Protein AF-A0A090T1G9-F1 (afdb_monomer_lite)

Radius of gyration: 10.63 Å; chains: 1; bounding box: 22×24×28 Å

Secondary structure (DSSP, 8-state):
----SEEEE--SHHHHHHHHHTTTTT--EEEE-SSPPPTTSHHHHTTTS--

InterPro domains:
  IPR006076 FAD dependent oxidoreductase [PF01266] (5-36)
  IPR036188 FAD/NAD(P)-binding domain superfamily [G3DSA:3.50.50.60] (1-43)
  IPR036188 FAD/NAD(P)-binding domain superfamily [SSF51905] (1-37)

Organism: NCBI:txid990268

Sequence (51 aa):
MQSFDIAIVGGGMVGLALARALKDTGLRIAIVEGTTPSKISLVILIFVSLH

Structure (mmCIF, N/CA/C/O backbone):
data_AF-A0A090T1G9-F1
#
_entry.id   AF-A0A090T1G9-F1
#
loop_
_atom_site.group_PDB
_atom_site.id
_atom_site.type_symbol
_atom_site.label_atom_id
_atom_site.label_alt_id
_atom_site.label_comp_id
_atom_site.label_asym_id
_atom_site.label_entity_id
_atom_site.label_seq_id
_atom_site.pdbx_PDB_ins_code
_atom_site.Cartn_x
_atom_site.Cartn_y
_atom_site.Cartn_z
_atom_site.occupancy
_atom_site.B_iso_or_equiv
_atom_site.auth_seq_id
_atom_site.auth_comp_id
_atom_site.auth_asym_id
_atom_site.auth_atom_id
_atom_site.pdbx_PDB_model_num
ATOM 1 N N . MET A 1 1 ? -4.606 16.160 7.145 1.00 71.81 1 MET A N 1
ATOM 2 C CA . MET A 1 1 ? -3.792 14.952 7.397 1.00 71.81 1 MET A CA 1
ATOM 3 C C . MET A 1 1 ? -4.686 13.761 7.078 1.00 71.81 1 MET A C 1
ATOM 5 O O . MET A 1 1 ? -5.751 13.683 7.674 1.00 71.81 1 MET A O 1
ATOM 9 N N . GLN A 1 2 ? -4.365 12.955 6.061 1.00 73.62 2 GLN A N 1
ATOM 10 C CA . GLN A 1 2 ? -5.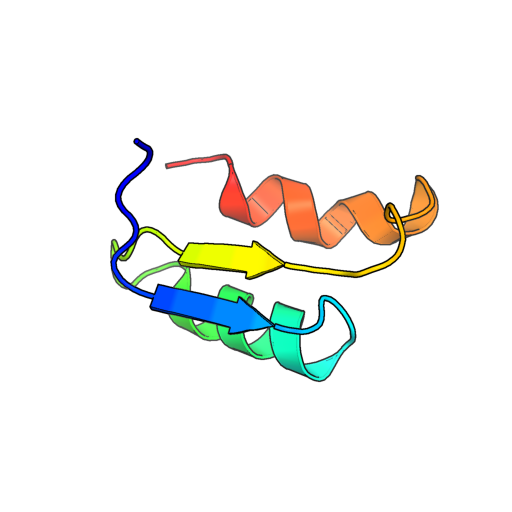138 11.744 5.742 1.00 73.62 2 GLN A CA 1
ATOM 11 C C . GLN A 1 2 ? -4.540 10.567 6.516 1.00 73.62 2 GLN A C 1
ATOM 13 O O . GLN A 1 2 ? -3.322 10.401 6.512 1.00 73.62 2 GLN A O 1
ATOM 18 N N . SER A 1 3 ? -5.386 9.790 7.194 1.00 84.12 3 SER A N 1
ATOM 19 C CA . SER A 1 3 ? -4.961 8.632 7.985 1.00 84.12 3 SER A CA 1
ATOM 20 C C . SER A 1 3 ? -5.223 7.346 7.216 1.00 84.12 3 SER A C 1
ATOM 22 O O . SER A 1 3 ? -6.343 7.116 6.759 1.00 84.12 3 SER A O 1
ATOM 24 N N . PHE A 1 4 ? -4.197 6.510 7.131 1.00 87.50 4 PHE A N 1
ATOM 25 C CA . PHE A 1 4 ? -4.226 5.194 6.506 1.00 87.50 4 PHE A CA 1
ATOM 26 C C . PHE A 1 4 ? -3.722 4.165 7.506 1.00 87.50 4 PHE A C 1
ATOM 28 O O . PHE A 1 4 ? -2.922 4.496 8.384 1.00 87.50 4 PHE A O 1
ATOM 35 N N . ASP A 1 5 ? -4.175 2.929 7.355 1.00 92.12 5 ASP A N 1
ATOM 36 C CA . ASP A 1 5 ? -3.755 1.831 8.220 1.00 92.12 5 ASP A CA 1
ATOM 37 C C . ASP A 1 5 ? -2.451 1.206 7.684 1.00 92.12 5 ASP A C 1
ATOM 39 O O . ASP A 1 5 ? -1.618 0.738 8.457 1.00 92.12 5 ASP A O 1
ATOM 43 N N . ILE A 1 6 ? -2.239 1.257 6.359 1.00 91.19 6 ILE A N 1
ATOM 44 C CA . ILE A 1 6 ? -1.029 0.777 5.672 1.00 91.19 6 ILE A CA 1
ATOM 45 C C . ILE A 1 6 ? -0.633 1.749 4.551 1.00 91.19 6 ILE A C 1
ATOM 47 O O . ILE A 1 6 ? -1.484 2.223 3.798 1.00 91.19 6 ILE A O 1
ATOM 51 N N . ALA A 1 7 ? 0.671 1.993 4.395 1.00 91.50 7 ALA A N 1
ATOM 52 C CA . ALA A 1 7 ? 1.251 2.674 3.238 1.00 91.50 7 ALA A CA 1
ATOM 53 C C . ALA 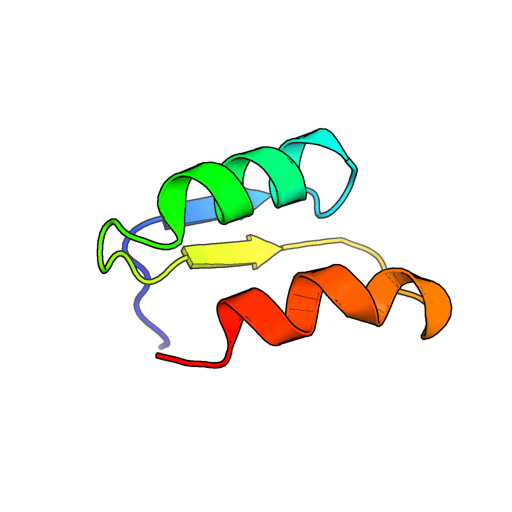A 1 7 ? 2.185 1.729 2.460 1.00 91.50 7 ALA A C 1
ATOM 55 O O . ALA A 1 7 ? 3.089 1.126 3.038 1.00 91.50 7 ALA A O 1
ATOM 56 N N . ILE A 1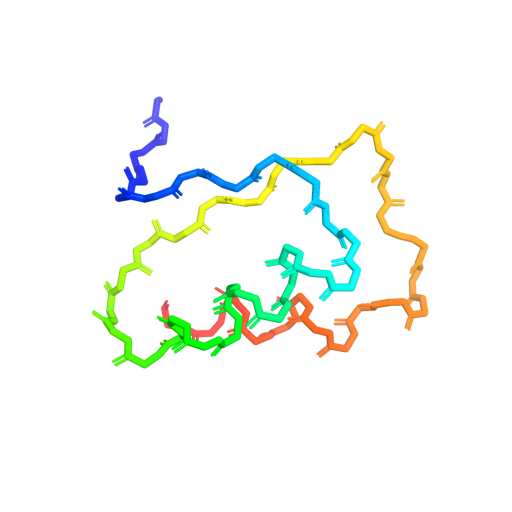 8 ? 1.981 1.621 1.147 1.00 90.44 8 ILE A N 1
ATOM 57 C CA . ILE A 1 8 ? 2.792 0.838 0.205 1.00 90.44 8 ILE A CA 1
ATOM 58 C C . ILE A 1 8 ? 3.548 1.816 -0.697 1.00 90.44 8 ILE A C 1
ATOM 60 O O . ILE A 1 8 ? 2.933 2.633 -1.375 1.00 90.44 8 ILE A O 1
ATOM 64 N N . VAL A 1 9 ? 4.878 1.735 -0.737 1.00 91.31 9 VAL A N 1
ATOM 65 C CA . VAL A 1 9 ? 5.709 2.587 -1.603 1.00 91.31 9 VAL A CA 1
ATOM 66 C C . VAL A 1 9 ? 6.131 1.787 -2.840 1.00 91.31 9 VAL A C 1
ATOM 68 O O . VAL A 1 9 ? 6.935 0.864 -2.739 1.00 91.31 9 VAL A O 1
ATOM 71 N N . GLY A 1 10 ? 5.569 2.142 -3.997 1.00 86.50 10 GLY A N 1
ATOM 72 C CA . GLY A 1 10 ? 5.749 1.499 -5.301 1.00 86.50 10 GLY A CA 1
ATOM 73 C C . GLY A 1 10 ? 4.457 0.861 -5.826 1.00 86.50 10 GLY A C 1
ATOM 74 O O . GLY A 1 10 ? 4.012 -0.157 -5.303 1.00 86.50 10 GLY A O 1
ATOM 75 N N . GLY A 1 11 ? 3.878 1.424 -6.891 1.00 84.31 11 GLY A N 1
ATOM 76 C CA . GLY A 1 11 ? 2.636 0.955 -7.532 1.00 84.31 11 GLY A CA 1
ATOM 77 C C . GLY A 1 11 ? 2.845 -0.001 -8.713 1.00 84.31 11 GLY A C 1
ATOM 78 O O . GLY A 1 11 ? 1.963 -0.173 -9.551 1.00 84.31 11 GLY A O 1
ATOM 79 N N . GLY A 1 12 ? 3.998 -0.671 -8.769 1.00 83.62 12 GLY A N 1
ATOM 80 C CA . GLY A 1 12 ? 4.263 -1.736 -9.734 1.00 83.62 12 GLY A CA 1
ATOM 81 C C . GLY A 1 12 ? 3.495 -3.034 -9.441 1.00 83.62 12 GLY A C 1
ATOM 82 O O . GLY A 1 12 ? 2.660 -3.114 -8.537 1.00 83.62 12 GLY A O 1
ATOM 83 N N . MET A 1 13 ? 3.837 -4.098 -10.175 1.00 86.00 13 MET A N 1
ATOM 84 C CA . MET A 1 13 ? 3.167 -5.410 -10.106 1.00 86.00 13 MET A CA 1
ATOM 85 C C . MET A 1 13 ? 3.014 -5.951 -8.677 1.00 86.00 13 MET A C 1
ATOM 87 O O . MET A 1 13 ? 1.951 -6.446 -8.316 1.00 86.00 13 MET A O 1
ATOM 91 N N . VAL A 1 14 ? 4.059 -5.835 -7.852 1.00 91.56 14 VAL A N 1
ATOM 92 C CA . VAL A 1 14 ? 4.065 -6.366 -6.480 1.00 91.56 14 VAL A CA 1
ATOM 93 C C . VAL A 1 14 ? 3.220 -5.511 -5.536 1.00 91.56 14 VAL A C 1
ATOM 95 O O . VAL A 1 14 ? 2.403 -6.052 -4.796 1.00 91.56 14 VAL A O 1
ATOM 98 N N . GLY A 1 15 ? 3.379 -4.184 -5.570 1.00 89.12 15 GLY A N 1
ATOM 99 C CA . GLY A 1 15 ? 2.662 -3.284 -4.663 1.00 89.12 15 GLY A CA 1
ATOM 100 C C . GLY A 1 15 ? 1.152 -3.326 -4.881 1.00 89.12 15 GLY A C 1
ATOM 101 O O . GLY A 1 15 ? 0.382 -3.399 -3.923 1.00 89.12 15 GLY A O 1
ATOM 102 N N . LEU A 1 16 ? 0.723 -3.395 -6.142 1.00 88.19 16 LEU A N 1
ATOM 103 C CA . LEU A 1 16 ? -0.687 -3.549 -6.486 1.00 88.19 16 LEU A CA 1
ATOM 104 C C . LEU A 1 16 ? -1.225 -4.955 -6.186 1.00 88.19 16 LEU A C 1
ATOM 106 O O . LEU A 1 16 ? -2.366 -5.076 -5.742 1.00 88.19 16 LEU A O 1
ATOM 110 N N . ALA A 1 17 ? -0.433 -6.015 -6.382 1.00 91.38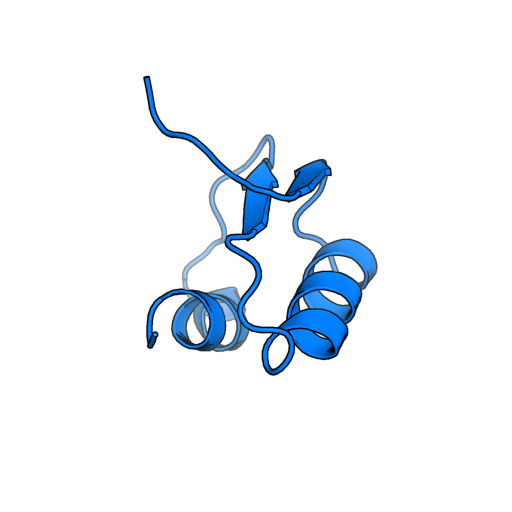 17 ALA A N 1
ATOM 111 C CA . ALA A 1 17 ? -0.837 -7.370 -5.995 1.00 91.38 17 ALA A CA 1
ATOM 112 C C . ALA A 1 17 ? -1.037 -7.491 -4.477 1.00 91.38 17 ALA A C 1
ATOM 114 O O . ALA A 1 17 ? -2.016 -8.089 -4.033 1.00 91.38 17 ALA A O 1
ATOM 115 N N . LEU A 1 18 ? -0.161 -6.867 -3.685 1.00 92.00 18 LEU A N 1
ATOM 116 C CA . LEU A 1 18 ? -0.312 -6.787 -2.234 1.00 92.00 18 LEU A CA 1
ATOM 117 C C . LEU A 1 18 ? -1.575 -6.005 -1.847 1.00 92.00 18 LEU A C 1
ATOM 119 O O . LEU A 1 18 ? -2.379 -6.502 -1.062 1.00 92.00 18 LEU A O 1
ATOM 123 N N . ALA A 1 19 ? -1.798 -4.829 -2.441 1.00 89.94 19 ALA A N 1
ATOM 124 C CA . ALA A 1 19 ? -3.019 -4.056 -2.207 1.00 89.94 19 ALA A CA 1
ATOM 125 C C . ALA A 1 19 ? -4.282 -4.856 -2.572 1.00 89.94 19 ALA A C 1
ATOM 127 O O . ALA A 1 19 ? -5.278 -4.822 -1.854 1.00 89.94 19 ALA A O 1
ATOM 128 N N . ARG A 1 20 ? -4.226 -5.645 -3.653 1.00 89.50 20 ARG A N 1
ATOM 129 C CA . ARG A 1 20 ? -5.315 -6.536 -4.068 1.00 89.50 20 ARG A CA 1
ATOM 130 C C . ARG A 1 20 ? -5.571 -7.650 -3.055 1.00 89.50 20 ARG A C 1
ATOM 132 O O . ARG A 1 20 ? -6.733 -7.947 -2.796 1.00 89.50 20 ARG A O 1
ATOM 139 N N . ALA A 1 21 ? -4.525 -8.259 -2.502 1.00 92.06 21 ALA A N 1
ATOM 140 C CA . ALA A 1 21 ? -4.658 -9.307 -1.491 1.00 92.06 21 A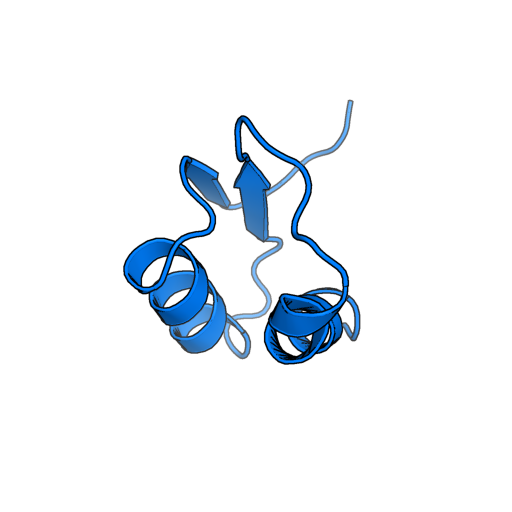LA A CA 1
ATOM 141 C C . ALA A 1 21 ? -5.301 -8.789 -0.193 1.00 92.06 21 ALA A C 1
ATOM 143 O O . ALA A 1 21 ? -5.965 -9.544 0.508 1.00 92.06 21 ALA A O 1
ATOM 144 N N . LEU A 1 22 ? -5.134 -7.496 0.095 1.00 91.19 22 LEU A N 1
ATOM 145 C CA . LEU A 1 22 ? -5.664 -6.833 1.285 1.00 91.19 22 LEU A CA 1
ATOM 146 C C . LEU A 1 22 ? -7.010 -6.122 1.054 1.00 91.19 22 LEU A C 1
ATOM 148 O O . LEU A 1 22 ? -7.561 -5.546 1.984 1.00 91.19 22 LEU A O 1
ATOM 152 N N . LYS A 1 23 ? -7.577 -6.162 -0.158 1.00 85.38 23 LYS A N 1
ATOM 153 C CA . LYS A 1 23 ? -8.799 -5.402 -0.486 1.00 85.38 23 LYS A CA 1
ATOM 154 C C . LYS A 1 23 ? -10.003 -5.765 0.406 1.00 85.38 23 LYS A C 1
ATOM 156 O O . LYS A 1 23 ? -10.857 -4.926 0.650 1.00 85.38 23 LYS A O 1
ATOM 161 N N . ASP A 1 24 ? -10.068 -7.012 0.877 1.00 90.06 24 ASP A N 1
ATOM 162 C CA . ASP A 1 24 ? -11.208 -7.547 1.631 1.00 90.06 24 ASP A CA 1
ATOM 163 C C . ASP A 1 24 ? -10.995 -7.454 3.157 1.00 90.06 24 ASP A C 1
ATOM 165 O O . ASP A 1 24 ? -11.824 -7.926 3.932 1.00 90.06 24 ASP A O 1
ATOM 169 N N . THR A 1 25 ? -9.890 -6.851 3.617 1.00 89.56 25 THR A N 1
ATOM 170 C CA . THR A 1 25 ? -9.556 -6.764 5.050 1.00 89.56 25 THR A CA 1
ATOM 171 C C . THR A 1 25 ? -10.107 -5.506 5.729 1.00 89.56 25 THR A C 1
ATOM 173 O O . THR A 1 25 ? -9.870 -5.311 6.918 1.00 89.56 25 THR A O 1
ATOM 176 N N . GLY A 1 26 ? -10.795 -4.626 4.990 1.00 88.88 26 GLY A N 1
ATOM 177 C CA . GLY A 1 26 ? -11.322 -3.351 5.500 1.00 88.88 26 GLY A CA 1
ATOM 178 C C . GLY A 1 26 ? -10.250 -2.318 5.874 1.00 88.88 26 GLY A C 1
ATOM 179 O O . GLY A 1 26 ? -10.560 -1.317 6.514 1.00 88.88 26 GLY A O 1
ATOM 180 N N . LEU A 1 27 ? -8.988 -2.561 5.505 1.00 90.62 27 LEU A N 1
ATOM 181 C CA . LEU A 1 27 ? -7.877 -1.653 5.779 1.00 90.62 27 LEU A CA 1
ATOM 182 C C . LEU A 1 27 ? -7.849 -0.531 4.742 1.00 90.62 27 LEU A C 1
ATOM 184 O O . LEU A 1 27 ? -7.973 -0.778 3.543 1.00 90.62 27 LEU A O 1
ATOM 188 N N . ARG A 1 28 ? -7.607 0.702 5.191 1.00 88.75 28 ARG A N 1
ATOM 189 C CA . ARG A 1 28 ? -7.386 1.850 4.305 1.00 88.75 28 ARG A CA 1
ATOM 190 C C . ARG A 1 28 ? -5.926 1.869 3.889 1.00 88.75 28 ARG A C 1
ATOM 192 O O . ARG A 1 28 ? -5.042 2.141 4.706 1.00 88.75 28 ARG A O 1
ATOM 199 N N . ILE A 1 29 ? -5.681 1.583 2.617 1.00 89.56 29 ILE A N 1
ATOM 200 C CA . ILE A 1 29 ? -4.335 1.410 2.070 1.00 89.56 29 ILE A CA 1
ATOM 201 C C . ILE A 1 29 ? -3.992 2.602 1.178 1.00 89.56 29 ILE A C 1
ATOM 203 O O . ILE A 1 29 ? -4.705 2.894 0.220 1.00 89.56 29 ILE A O 1
ATOM 207 N N . ALA A 1 30 ? -2.874 3.263 1.467 1.00 90.38 30 ALA A N 1
ATOM 208 C CA . ALA A 1 30 ? -2.266 4.235 0.565 1.00 90.38 30 ALA A CA 1
ATOM 209 C C . ALA A 1 30 ? -1.193 3.560 -0.294 1.00 90.38 30 ALA A C 1
ATOM 211 O O . ALA A 1 30 ? -0.367 2.810 0.224 1.00 90.38 30 ALA A O 1
ATOM 212 N N . ILE A 1 31 ? -1.158 3.869 -1.590 1.00 88.44 31 ILE A N 1
ATOM 213 C CA . ILE A 1 31 ? -0.067 3.479 -2.490 1.00 88.44 31 ILE A CA 1
ATOM 214 C C . ILE A 1 31 ? 0.617 4.754 -2.976 1.00 88.44 31 ILE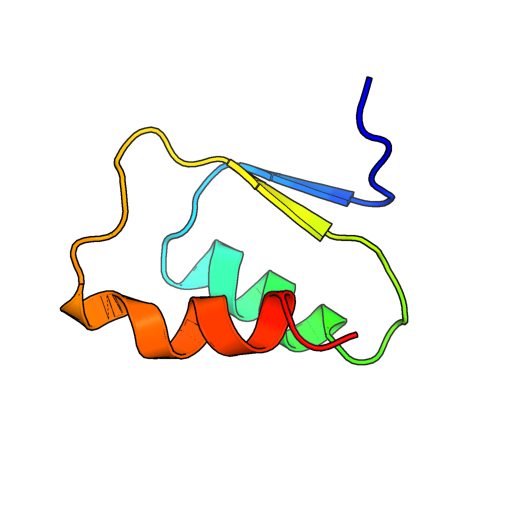 A C 1
ATOM 216 O O . ILE A 1 31 ? -0.039 5.646 -3.511 1.00 88.44 31 ILE A O 1
ATOM 220 N N . VAL A 1 32 ? 1.928 4.844 -2.776 1.00 88.12 32 VAL A N 1
ATOM 221 C CA . VAL A 1 32 ? 2.754 5.997 -3.146 1.00 88.12 32 VAL A CA 1
ATOM 222 C C . VAL A 1 32 ? 3.683 5.589 -4.277 1.00 88.12 32 VAL A C 1
ATOM 224 O O . VAL A 1 32 ? 4.471 4.661 -4.126 1.00 88.12 32 VAL A O 1
ATOM 227 N N . GLU A 1 33 ? 3.626 6.292 -5.401 1.00 85.19 33 GLU A N 1
ATOM 228 C CA . GLU A 1 33 ? 4.488 6.047 -6.555 1.00 85.19 33 GLU A CA 1
ATOM 229 C C . GLU A 1 33 ? 5.057 7.365 -7.086 1.00 85.19 33 GLU A C 1
ATOM 231 O O . GLU A 1 33 ? 4.403 8.405 -7.027 1.00 85.19 33 GLU A O 1
ATOM 236 N N . GLY A 1 34 ? 6.301 7.328 -7.574 1.00 80.94 34 GLY A N 1
ATOM 237 C CA . GLY A 1 34 ? 7.002 8.516 -8.074 1.00 80.94 34 GLY A CA 1
ATOM 238 C C . GLY A 1 34 ? 6.508 9.002 -9.440 1.00 80.94 34 GLY A C 1
ATOM 239 O O . GLY A 1 34 ? 6.821 10.119 -9.843 1.00 80.94 34 GLY A O 1
ATOM 240 N N . THR A 1 35 ? 5.737 8.183 -10.154 1.00 76.06 35 THR A N 1
ATOM 241 C CA . THR A 1 35 ? 5.167 8.496 -11.466 1.00 76.06 35 THR A CA 1
ATOM 242 C C . THR A 1 35 ? 3.665 8.246 -11.454 1.00 76.06 35 THR A C 1
ATOM 244 O O . THR A 1 35 ? 3.168 7.307 -10.838 1.00 76.06 35 THR A O 1
ATOM 247 N N . THR A 1 36 ? 2.908 9.109 -12.129 1.00 68.81 36 THR A N 1
ATOM 248 C CA . THR A 1 36 ? 1.461 8.921 -12.256 1.00 68.81 36 THR A CA 1
ATOM 249 C C . THR A 1 36 ? 1.195 7.741 -13.195 1.00 68.81 36 THR A C 1
ATOM 251 O O . THR A 1 36 ? 1.783 7.711 -14.283 1.00 68.81 36 THR A O 1
ATOM 254 N N . PRO A 1 37 ? 0.311 6.788 -12.845 1.00 67.00 37 PRO A N 1
ATOM 255 C CA . PRO A 1 37 ? -0.022 5.690 -13.742 1.00 67.00 37 PRO A CA 1
ATOM 256 C C . PRO A 1 37 ? -0.543 6.241 -15.074 1.00 67.00 37 PRO A C 1
ATOM 258 O O . PRO A 1 37 ? -1.485 7.036 -15.103 1.00 67.00 37 PRO A O 1
ATOM 261 N N . SER A 1 38 ? 0.051 5.825 -16.197 1.00 59.38 38 SER A N 1
ATOM 262 C CA . SER A 1 38 ? -0.533 6.109 -17.508 1.00 59.38 38 SER A CA 1
ATOM 263 C C . SER A 1 38 ? -1.876 5.371 -17.599 1.00 59.38 38 SER A C 1
ATOM 265 O O . SER A 1 38 ? -2.017 4.262 -17.079 1.00 59.38 38 SER A O 1
ATOM 267 N N . LYS A 1 39 ? -2.891 5.992 -18.217 1.00 54.25 39 LYS A N 1
ATOM 268 C CA . LYS A 1 39 ? -4.316 5.578 -18.197 1.00 54.25 39 LYS A CA 1
ATOM 269 C C . LYS A 1 39 ? -4.616 4.096 -18.510 1.00 54.25 39 LYS A C 1
ATOM 271 O O . LYS A 1 39 ? -5.739 3.659 -18.293 1.00 54.25 39 LYS A O 1
ATOM 276 N N . ILE A 1 40 ? -3.652 3.321 -19.002 1.00 52.09 40 ILE A N 1
ATOM 277 C CA . ILE A 1 40 ? -3.788 1.900 -19.347 1.00 52.09 40 ILE A CA 1
ATOM 278 C C . ILE A 1 40 ? -3.638 0.986 -18.107 1.00 52.09 40 ILE A C 1
ATOM 280 O O . ILE A 1 40 ? -4.216 -0.095 -18.079 1.00 52.09 40 ILE A O 1
ATOM 284 N N . SER A 1 41 ? -2.980 1.442 -17.031 1.00 49.22 41 SER A N 1
ATOM 285 C CA . SER A 1 41 ? -2.861 0.693 -15.758 1.00 49.22 41 SER A CA 1
ATOM 286 C C . SER A 1 41 ? -4.045 0.908 -14.791 1.00 49.22 41 SER A C 1
ATOM 288 O O . SER A 1 41 ? -4.073 0.375 -13.680 1.00 49.22 41 SER A O 1
ATOM 290 N N . LEU A 1 42 ? -5.052 1.689 -15.205 1.00 45.78 42 LEU A N 1
ATOM 291 C CA . LEU A 1 42 ? -6.171 2.149 -14.366 1.00 45.78 42 LEU A CA 1
ATOM 292 C C . LEU A 1 42 ? -7.097 1.017 -13.880 1.00 45.78 42 LEU A C 1
ATOM 294 O O . LEU A 1 42 ? -7.870 1.212 -12.945 1.00 45.78 42 LEU A O 1
ATOM 298 N N . VAL A 1 43 ? -7.006 -0.174 -14.483 1.00 47.25 43 VAL A N 1
ATOM 299 C CA . VAL A 1 43 ? -7.865 -1.327 -14.162 1.00 47.25 43 VAL A CA 1
ATOM 300 C C . VAL A 1 43 ? -7.666 -1.813 -12.721 1.00 47.25 43 VAL A C 1
ATOM 302 O O . VAL A 1 43 ? -8.598 -2.360 -12.139 1.00 47.25 43 VAL A O 1
ATOM 305 N N . ILE A 1 44 ? -6.502 -1.576 -12.103 1.00 48.69 44 ILE A N 1
ATOM 306 C CA . ILE A 1 44 ? -6.255 -2.003 -10.716 1.00 48.69 44 ILE A CA 1
ATOM 307 C C . ILE A 1 44 ? -6.601 -0.899 -9.700 1.00 48.69 44 ILE A C 1
ATOM 309 O O . ILE A 1 44 ? -7.110 -1.211 -8.624 1.00 48.69 44 ILE A O 1
ATOM 313 N N . LEU A 1 45 ? -6.432 0.385 -10.046 1.00 48.66 45 LEU A N 1
ATOM 314 C CA . LEU A 1 45 ? -6.750 1.504 -9.141 1.00 48.66 45 LEU A CA 1
ATOM 315 C C . LEU A 1 45 ? -8.253 1.658 -8.864 1.00 48.66 45 LEU A C 1
ATOM 317 O O . LEU A 1 45 ? -8.626 2.088 -7.775 1.00 48.66 45 LEU A O 1
ATOM 321 N N . ILE A 1 46 ? -9.122 1.256 -9.798 1.00 49.22 46 ILE A N 1
ATOM 322 C CA . ILE A 1 46 ? -10.581 1.306 -9.593 1.00 49.22 46 ILE A CA 1
ATOM 323 C C . ILE A 1 46 ? -11.024 0.376 -8.445 1.00 49.22 46 ILE A C 1
ATOM 325 O O . ILE A 1 46 ? -12.032 0.644 -7.799 1.00 49.22 46 ILE A O 1
ATOM 329 N N . PHE A 1 47 ? -10.252 -0.666 -8.116 1.00 46.78 47 PHE A N 1
ATOM 330 C CA . PHE A 1 47 ? -10.598 -1.583 -7.024 1.00 46.78 47 PHE A CA 1
ATOM 331 C C . PHE A 1 47 ? -10.251 -1.071 -5.624 1.00 46.78 47 PHE A C 1
ATOM 333 O O . PHE A 1 47 ? -10.777 -1.622 -4.667 1.00 46.78 47 PHE A O 1
ATOM 340 N N . VAL A 1 48 ? -9.393 -0.055 -5.491 1.00 47.59 48 VAL A N 1
ATOM 341 C CA . VAL A 1 48 ? -9.008 0.501 -4.177 1.00 47.59 48 VAL A CA 1
ATOM 342 C C . VAL A 1 48 ? -9.931 1.654 -3.758 1.00 47.59 48 VAL A C 1
ATOM 344 O O . VAL A 1 48 ? -9.961 2.021 -2.594 1.00 47.59 48 VAL A O 1
ATOM 347 N N . SER A 1 49 ? -10.716 2.214 -4.687 1.00 40.62 49 SER A N 1
ATOM 348 C CA . SER A 1 49 ? -11.578 3.376 -4.418 1.00 40.62 49 SER A CA 1
ATOM 349 C C . SER A 1 49 ? -13.075 3.050 -4.281 1.00 40.62 49 SER A C 1
ATOM 351 O O . SER A 1 49 ? -13.867 3.972 -4.090 1.00 40.62 49 SER A O 1
ATOM 353 N N . LEU A 1 50 ? -13.477 1.777 -4.390 1.00 41.97 50 LEU A N 1
ATOM 354 C CA . LEU A 1 50 ? -14.814 1.317 -4.002 1.00 41.97 50 LEU A CA 1
ATOM 355 C C . LEU A 1 50 ? -14.716 0.573 -2.662 1.00 41.97 50 LEU A C 1
ATOM 357 O O . LEU A 1 50 ? -14.260 -0.570 -2.654 1.00 41.97 50 LEU A O 1
ATOM 361 N N . HIS A 1 51 ? -15.250 1.214 -1.615 1.00 43.38 51 HIS A N 1
ATOM 362 C CA . HIS A 1 51 ? -15.251 0.910 -0.169 1.00 43.38 51 HIS A CA 1
ATOM 363 C C . HIS A 1 51 ? -14.213 1.699 0.630 1.00 43.38 51 HIS A C 1
ATOM 365 O O . HIS A 1 51 ? -13.040 1.282 0.701 1.00 43.38 51 HIS A O 1
#

pLDDT: mean 75.91, std 18.11, range [40.62, 92.12]

Foldseek 3Di:
DDDFPEEAEDPPPVSLVVCVVCLPVPGQYHYHYPDDDDPVVCPSVVSNPPD